Protein AF-A0A6A4FLS5-F1 (afdb_monomer_lite)

Organism: NCBI:txid129364

Radius of gyration: 15.29 Å; chains: 1; bounding box: 32×37×36 Å

Foldseek 3Di:
DQVCCVVPQLRDDPVVSVVQVVVCVVVVHDDHDDPVNDQACVNLQVVCCSPQVVAAQPDDAAEDEDAPDVRNDDPVSCVSCNRSNYHYDHDPPVCVVVVDDD

Secondary structure (DSSP, 8-state):
-HHHHHHHSTT--HHHHHHHHHHHHHHT------TT-S--HHHHHHHHHHHHTT--TTSPPEEEEE-S-GGG--HHHHHHHHHTTEEEEEPPTTTHHHHS--

Structure (mmCIF, N/CA/C/O backbone):
data_AF-A0A6A4FLS5-F1
#
_entry.id   AF-A0A6A4FLS5-F1
#
loop_
_atom_site.group_PDB
_atom_site.id
_atom_site.type_symbol
_atom_site.label_atom_id
_atom_site.label_alt_id
_atom_site.label_comp_id
_atom_site.label_asym_id
_atom_site.label_entity_id
_atom_site.label_seq_id
_atom_site.pdbx_PDB_ins_code
_atom_site.Cartn_x
_atom_site.Cartn_y
_atom_site.Cartn_z
_atom_site.occupancy
_atom_site.B_iso_or_equiv
_atom_site.auth_seq_id
_atom_site.auth_comp_id
_atom_site.auth_asym_id
_atom_site.auth_atom_id
_atom_site.pdbx_PDB_model_num
ATOM 1 N N . MET A 1 1 ? 18.727 9.707 -8.386 1.00 61.81 1 MET A N 1
ATOM 2 C CA . MET A 1 1 ? 17.735 9.559 -9.477 1.00 61.81 1 MET A CA 1
ATOM 3 C C . MET A 1 1 ? 16.686 8.486 -9.183 1.00 61.81 1 MET A C 1
ATOM 5 O O . MET A 1 1 ? 15.523 8.845 -9.082 1.00 61.81 1 MET A O 1
ATOM 9 N N . ALA A 1 2 ? 17.051 7.211 -8.980 1.00 67.19 2 ALA A N 1
ATOM 10 C CA . ALA A 1 2 ? 16.071 6.144 -8.707 1.00 67.19 2 ALA A CA 1
ATOM 11 C C . ALA A 1 2 ? 15.271 6.355 -7.401 1.00 67.19 2 ALA A C 1
ATOM 13 O O . ALA A 1 2 ? 14.044 6.310 -7.423 1.00 67.19 2 ALA A O 1
ATOM 14 N N . CYS A 1 3 ? 15.940 6.692 -6.290 1.00 73.50 3 CYS A N 1
ATOM 15 C CA . CYS A 1 3 ? 15.265 6.952 -5.008 1.00 73.50 3 CYS A CA 1
ATOM 16 C C . CYS A 1 3 ? 14.338 8.180 -5.046 1.00 73.50 3 CYS A C 1
ATOM 18 O O . CYS A 1 3 ? 13.294 8.190 -4.405 1.00 73.50 3 CYS A O 1
ATOM 20 N N . GLU A 1 4 ? 14.701 9.208 -5.820 1.00 79.06 4 GLU A N 1
ATOM 21 C CA . GLU A 1 4 ? 13.888 10.419 -5.989 1.00 79.06 4 GLU A CA 1
ATOM 22 C C . GLU A 1 4 ? 12.593 10.112 -6.755 1.00 79.06 4 GLU A C 1
ATOM 24 O O . GLU A 1 4 ? 11.516 10.534 -6.345 1.00 79.06 4 GLU A O 1
ATOM 29 N N . ASN A 1 5 ? 12.680 9.330 -7.836 1.00 82.69 5 ASN A N 1
ATOM 30 C CA . ASN A 1 5 ? 11.500 8.906 -8.589 1.00 82.69 5 ASN A CA 1
ATOM 31 C C . ASN A 1 5 ? 10.590 8.012 -7.745 1.00 82.69 5 ASN A C 1
ATOM 33 O O . ASN A 1 5 ? 9.380 8.214 -7.743 1.00 82.69 5 ASN A O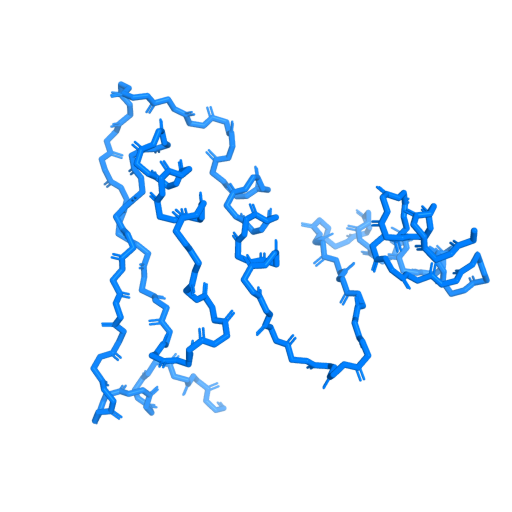 1
ATOM 37 N N . ARG A 1 6 ? 11.158 7.063 -6.989 1.00 78.12 6 ARG A N 1
ATOM 38 C CA . ARG A 1 6 ? 10.377 6.216 -6.078 1.00 78.12 6 ARG A CA 1
ATOM 39 C C . ARG A 1 6 ? 9.597 7.066 -5.073 1.00 78.12 6 ARG A C 1
ATOM 41 O O . ARG A 1 6 ? 8.399 6.880 -4.928 1.00 78.12 6 ARG A O 1
ATOM 48 N N . ARG A 1 7 ? 10.262 8.031 -4.432 1.00 80.75 7 ARG A N 1
ATOM 49 C CA . ARG A 1 7 ? 9.664 8.841 -3.363 1.00 80.75 7 ARG A CA 1
ATOM 50 C C . ARG A 1 7 ? 8.636 9.863 -3.847 1.00 80.75 7 ARG A C 1
ATOM 52 O O . ARG A 1 7 ? 7.662 10.098 -3.149 1.00 80.75 7 ARG A O 1
ATOM 59 N N . TYR A 1 8 ? 8.871 10.509 -4.988 1.00 85.88 8 TYR A N 1
ATOM 60 C CA . TYR A 1 8 ? 8.072 11.672 -5.404 1.00 85.88 8 TYR A CA 1
ATOM 61 C C . TYR A 1 8 ? 7.246 11.453 -6.668 1.00 85.88 8 TYR A C 1
ATOM 63 O O . TYR A 1 8 ? 6.469 12.327 -7.042 1.00 85.88 8 TYR A O 1
ATOM 71 N N . ARG A 1 9 ? 7.477 10.348 -7.379 1.00 91.00 9 ARG A N 1
ATOM 72 C CA . ARG A 1 9 ? 6.911 10.103 -8.713 1.00 91.00 9 ARG A CA 1
ATOM 73 C C . ARG A 1 9 ? 6.417 8.672 -8.875 1.00 91.00 9 ARG A C 1
ATOM 75 O O . ARG A 1 9 ? 6.357 8.192 -9.998 1.00 91.00 9 ARG A O 1
ATOM 82 N N . HIS A 1 10 ? 6.163 7.968 -7.772 1.00 90.25 10 HIS A N 1
ATOM 83 C CA . HIS A 1 10 ? 5.694 6.577 -7.763 1.00 90.25 10 HIS A CA 1
ATOM 84 C C . HIS A 1 10 ? 6.503 5.667 -8.708 1.00 90.25 10 HIS A C 1
ATOM 86 O O . HIS A 1 10 ? 5.962 4.865 -9.466 1.00 90.25 10 HIS A O 1
ATOM 92 N N . SER A 1 11 ? 7.827 5.856 -8.694 1.00 90.75 11 SER A N 1
ATOM 93 C CA . SER A 1 11 ? 8.822 5.188 -9.550 1.00 90.75 11 SER A CA 1
ATOM 94 C C . SER A 1 11 ? 8.799 5.544 -11.043 1.00 90.75 11 SER A C 1
ATOM 96 O O . SER A 1 11 ? 9.625 5.027 -11.795 1.00 90.75 11 SER A O 1
ATOM 98 N N . PHE A 1 12 ? 7.956 6.474 -11.486 1.00 90.56 12 PHE A N 1
ATOM 99 C CA . PHE A 1 12 ? 7.983 6.989 -12.851 1.00 90.56 12 PHE A CA 1
ATOM 100 C C . PHE A 1 12 ? 9.113 8.002 -13.073 1.00 90.56 12 PHE A C 1
ATOM 102 O O . PHE A 1 12 ? 9.508 8.783 -12.200 1.00 90.56 12 PHE A O 1
ATOM 109 N N . GLY A 1 13 ? 9.642 8.007 -14.297 1.00 91.38 13 GLY A N 1
ATOM 110 C CA . GLY A 1 13 ? 10.545 9.054 -14.765 1.00 91.38 13 GLY A CA 1
ATOM 111 C C . GLY A 1 13 ? 9.826 10.398 -14.911 1.00 91.38 13 GLY A C 1
ATOM 112 O O . GLY A 1 13 ? 8.609 10.460 -15.051 1.00 91.38 13 GLY A O 1
ATOM 113 N N . ARG A 1 14 ? 10.588 11.498 -14.931 1.00 90.81 14 ARG A N 1
ATOM 114 C CA . ARG A 1 14 ? 10.041 12.870 -14.977 1.00 90.81 14 ARG A CA 1
ATOM 115 C C . ARG A 1 14 ? 9.075 13.139 -16.135 1.00 90.81 14 ARG A C 1
ATOM 117 O O . ARG A 1 14 ? 8.153 13.924 -15.952 1.00 90.81 14 ARG A O 1
ATOM 124 N N . GLN A 1 15 ? 9.320 12.545 -17.303 1.00 90.50 15 GLN A N 1
ATOM 125 C CA . GLN A 1 15 ? 8.475 12.727 -18.487 1.00 90.50 15 GLN A CA 1
ATOM 126 C C . GLN A 1 15 ? 7.117 12.046 -18.285 1.00 90.50 15 GLN A C 1
ATOM 128 O O . GLN A 1 15 ? 6.102 12.731 -18.248 1.00 90.50 15 GLN A O 1
ATOM 133 N N . VAL A 1 16 ? 7.129 10.735 -18.028 1.00 92.69 16 VAL A N 1
ATOM 134 C CA . VAL A 1 16 ? 5.920 9.919 -17.813 1.00 92.69 16 VAL A CA 1
ATOM 135 C C . VAL A 1 16 ? 5.119 10.385 -16.592 1.00 92.69 16 VAL A C 1
ATOM 137 O O . VAL A 1 16 ? 3.894 10.366 -16.606 1.00 92.69 16 VAL A O 1
ATOM 140 N N . TRP A 1 17 ? 5.795 10.871 -15.545 1.00 94.50 17 TRP A N 1
ATOM 141 C CA . TRP A 1 17 ? 5.135 11.335 -14.324 1.00 94.50 17 TRP A CA 1
ATOM 142 C C . TRP A 1 17 ? 4.114 12.453 -14.559 1.00 94.50 17 TRP A C 1
ATOM 144 O O . TRP A 1 17 ? 3.132 12.513 -13.833 1.00 94.50 17 TRP A O 1
ATOM 154 N N . ARG A 1 18 ? 4.318 13.333 -15.550 1.00 93.62 18 ARG A N 1
ATOM 155 C CA . ARG A 1 18 ? 3.365 14.423 -15.826 1.00 93.62 18 ARG A CA 1
ATOM 156 C C . ARG A 1 18 ? 1.998 13.868 -16.219 1.00 93.62 18 ARG A C 1
ATOM 158 O O . ARG A 1 18 ? 1.001 14.222 -15.608 1.00 93.62 18 ARG A O 1
ATOM 165 N N . GLU A 1 19 ? 1.989 12.935 -17.161 1.00 94.88 19 GLU A N 1
ATOM 166 C CA . GLU A 1 19 ? 0.767 12.292 -17.648 1.00 94.88 19 GLU A CA 1
ATOM 167 C C . GLU A 1 19 ? 0.120 11.427 -16.563 1.00 94.88 19 GLU A C 1
ATOM 169 O O . GLU A 1 19 ? -1.084 11.504 -16.336 1.00 94.88 19 GLU A O 1
ATOM 174 N N . VAL A 1 20 ? 0.925 10.641 -15.837 1.00 94.62 20 VAL A N 1
ATOM 175 C CA . VAL A 1 20 ? 0.426 9.803 -14.736 1.00 94.62 20 VAL A CA 1
ATOM 176 C C . VAL A 1 20 ? -0.203 10.654 -13.638 1.00 94.62 20 VAL A C 1
ATOM 178 O O . VAL A 1 20 ? -1.273 10.314 -13.140 1.00 94.62 20 VAL A O 1
ATOM 181 N N . LYS A 1 21 ? 0.432 11.770 -13.271 1.00 94.88 21 LYS A N 1
ATOM 182 C CA . LYS A 1 21 ? -0.088 12.677 -12.251 1.00 94.88 21 LYS A CA 1
ATOM 183 C C . LYS A 1 21 ? -1.449 13.246 -12.661 1.00 94.88 21 LYS A C 1
ATOM 185 O O . LYS A 1 21 ? -2.376 13.191 -11.856 1.00 94.88 21 LYS A O 1
ATOM 190 N N . ASP A 1 22 ? -1.581 13.714 -13.900 1.00 95.44 22 ASP A N 1
ATOM 191 C CA . ASP A 1 22 ? -2.845 14.252 -14.414 1.00 95.44 22 ASP A CA 1
ATOM 192 C C . ASP A 1 22 ? -3.957 13.185 -14.398 1.00 95.44 22 ASP A C 1
ATOM 194 O O . ASP A 1 22 ? -5.099 13.473 -14.038 1.00 95.44 22 ASP A O 1
ATOM 198 N N . LEU A 1 23 ? -3.633 11.928 -14.729 1.00 95.81 23 LEU A N 1
ATOM 199 C CA . LEU A 1 23 ? -4.576 10.807 -14.645 1.00 95.81 23 LEU A CA 1
ATOM 200 C C . LEU A 1 23 ? -5.006 10.520 -13.201 1.00 95.81 23 LEU A C 1
ATOM 202 O O . LEU A 1 23 ? -6.198 10.371 -12.938 1.00 95.81 23 LEU A O 1
ATOM 206 N N . GLN A 1 24 ? -4.059 10.467 -12.264 1.00 95.12 24 GLN A N 1
ATOM 207 C CA . GLN A 1 24 ? -4.360 10.249 -10.847 1.00 95.12 24 GLN A CA 1
ATOM 208 C C . GLN A 1 24 ? -5.319 11.312 -10.301 1.00 95.12 24 GLN A C 1
ATOM 210 O O . GLN A 1 24 ? -6.317 10.971 -9.669 1.00 95.12 24 GLN A O 1
ATOM 215 N N . GLU A 1 25 ? -5.045 12.590 -10.577 1.00 94.19 25 GLU A N 1
ATOM 216 C CA . GLU A 1 25 ? -5.886 13.708 -10.134 1.00 94.19 25 GLU A CA 1
ATOM 217 C C . GLU A 1 25 ? -7.274 13.656 -10.779 1.00 94.19 25 GLU A C 1
ATOM 219 O O . GLU A 1 25 ? -8.283 13.834 -10.099 1.00 94.19 25 GLU A O 1
ATOM 224 N N . ARG A 1 26 ? -7.339 13.348 -12.080 1.00 96.00 26 ARG A N 1
ATOM 225 C CA . ARG A 1 26 ? -8.600 13.259 -12.821 1.00 96.00 26 ARG A CA 1
ATOM 226 C C . ARG A 1 26 ? -9.515 12.139 -12.324 1.00 96.00 26 ARG A C 1
ATOM 228 O O . ARG A 1 26 ? -10.731 12.316 -12.331 1.00 96.00 26 ARG A O 1
ATOM 235 N N . PHE A 1 27 ? -8.952 10.990 -11.958 1.00 93.00 27 PHE A N 1
ATOM 236 C CA . PHE A 1 27 ? -9.723 9.794 -11.603 1.00 93.00 27 PHE A CA 1
ATOM 237 C C . PHE A 1 27 ? -9.778 9.511 -10.098 1.00 93.00 27 PHE A C 1
ATOM 239 O O . PHE A 1 27 ? -10.443 8.561 -9.693 1.00 93.00 27 PHE A O 1
ATOM 246 N N . GLY A 1 28 ? -9.105 10.311 -9.265 1.00 89.12 28 GLY A N 1
ATOM 247 C CA . GLY A 1 28 ? -9.035 10.071 -7.821 1.00 89.12 28 GLY A CA 1
ATOM 248 C C . GLY A 1 28 ? -8.351 8.745 -7.479 1.00 89.12 28 GLY A C 1
ATOM 249 O O . GLY A 1 28 ? -8.751 8.068 -6.535 1.00 89.12 28 GLY A O 1
ATOM 250 N N . ALA A 1 29 ? -7.349 8.358 -8.267 1.00 89.31 29 ALA A N 1
ATOM 251 C CA . ALA A 1 29 ? -6.637 7.090 -8.139 1.00 89.31 29 ALA A CA 1
ATOM 252 C C . ALA A 1 29 ? -5.149 7.316 -7.853 1.00 89.31 29 ALA A C 1
ATOM 254 O O . ALA A 1 29 ? -4.609 8.386 -8.130 1.00 89.31 29 ALA A O 1
ATOM 255 N N . GLN A 1 30 ? -4.467 6.284 -7.355 1.00 91.56 30 GLN A N 1
ATOM 256 C CA . GLN A 1 30 ? -3.008 6.243 -7.320 1.00 91.56 30 GLN A CA 1
ATOM 257 C C . GLN A 1 30 ? -2.484 5.163 -8.265 1.00 91.56 30 GLN A C 1
ATOM 259 O O . GLN A 1 30 ? -2.968 4.036 -8.287 1.00 91.56 30 GLN A O 1
ATOM 264 N N . ILE A 1 31 ? -1.488 5.533 -9.060 1.00 91.69 31 ILE A N 1
ATOM 265 C CA . ILE A 1 31 ? -0.834 4.715 -10.068 1.00 91.69 31 ILE A CA 1
ATOM 266 C C . ILE A 1 31 ? 0.635 4.634 -9.673 1.00 91.69 31 ILE A C 1
ATOM 268 O O . ILE A 1 31 ? 1.316 5.653 -9.530 1.00 91.69 31 ILE A O 1
ATOM 272 N N . TYR A 1 32 ? 1.127 3.410 -9.533 1.00 90.69 32 TYR A N 1
ATOM 273 C CA . TYR A 1 32 ? 2.516 3.140 -9.206 1.00 90.69 32 TYR A CA 1
ATOM 274 C C . TYR A 1 32 ? 3.178 2.327 -10.309 1.00 90.69 32 TYR A C 1
ATOM 276 O O . TYR A 1 32 ? 2.590 1.401 -10.862 1.00 90.69 32 TYR A O 1
ATOM 284 N N . GLY A 1 33 ? 4.419 2.686 -10.625 1.00 88.31 33 GLY A N 1
ATOM 285 C CA . GLY A 1 33 ? 5.281 1.904 -11.493 1.00 88.31 33 GLY A CA 1
ATOM 286 C C . GLY A 1 33 ? 6.223 1.029 -10.674 1.00 88.31 33 GLY A C 1
ATOM 287 O O . GLY A 1 33 ? 6.699 1.416 -9.605 1.00 88.31 33 GLY A O 1
ATOM 288 N N . ASN A 1 34 ? 6.570 -0.134 -11.206 1.00 82.50 34 ASN A N 1
ATOM 289 C CA . ASN A 1 34 ? 7.756 -0.872 -10.791 1.00 82.50 34 ASN A CA 1
ATOM 290 C C . ASN A 1 34 ? 8.304 -1.685 -11.970 1.00 82.50 34 ASN A C 1
ATOM 292 O O . ASN A 1 34 ? 7.658 -1.828 -13.005 1.00 82.50 34 ASN A O 1
ATOM 296 N N . SER A 1 35 ? 9.535 -2.175 -11.836 1.00 78.38 35 SER A N 1
ATOM 297 C CA . SER A 1 35 ? 10.227 -2.893 -12.913 1.00 78.38 35 SER A CA 1
ATOM 298 C C . SER A 1 35 ? 9.627 -4.263 -13.223 1.00 78.38 35 SER A C 1
ATOM 300 O O . SER A 1 35 ? 9.902 -4.809 -14.285 1.00 78.38 35 SER A O 1
ATOM 302 N N . SER A 1 36 ? 8.859 -4.835 -12.296 1.00 76.12 36 SER A N 1
ATOM 303 C CA . SER A 1 36 ? 8.225 -6.142 -12.452 1.00 76.12 36 SER A CA 1
ATOM 304 C C . SER A 1 36 ? 6.823 -6.047 -13.066 1.00 76.12 36 SER A C 1
ATOM 306 O O . SER A 1 36 ? 6.328 -7.053 -13.553 1.00 76.12 36 SER A O 1
ATOM 308 N N . ALA A 1 37 ? 6.203 -4.862 -13.067 1.00 79.50 37 ALA A N 1
ATOM 309 C CA . ALA A 1 37 ? 4.780 -4.643 -13.341 1.00 79.50 37 ALA A CA 1
ATOM 310 C C . ALA A 1 37 ? 3.834 -5.484 -12.453 1.00 79.50 37 ALA A C 1
ATOM 312 O O . ALA A 1 37 ? 2.675 -5.692 -12.803 1.00 79.50 37 ALA A O 1
ATOM 313 N N . TRP A 1 38 ? 4.319 -5.950 -11.297 1.00 81.44 38 TRP A N 1
ATOM 314 C CA . TRP A 1 38 ? 3.571 -6.777 -10.344 1.00 81.44 38 TRP A CA 1
ATOM 315 C C . TRP A 1 38 ? 3.330 -6.023 -9.049 1.00 81.44 38 TRP A C 1
ATOM 317 O O . TRP A 1 38 ? 4.183 -5.256 -8.615 1.00 81.44 38 TRP A O 1
ATOM 327 N N . TRP A 1 39 ? 2.214 -6.277 -8.379 1.00 82.94 39 TRP A N 1
ATOM 328 C CA . TRP A 1 39 ? 1.998 -5.736 -7.044 1.00 82.94 39 TRP A CA 1
ATOM 329 C C . TRP A 1 39 ? 3.000 -6.346 -6.049 1.00 82.94 39 TRP A C 1
ATOM 331 O O . TRP A 1 39 ? 3.142 -7.564 -5.945 1.00 82.94 39 TRP A O 1
ATOM 341 N N . ALA A 1 40 ? 3.727 -5.486 -5.335 1.00 84.75 40 ALA A N 1
ATOM 342 C CA . ALA A 1 40 ? 4.740 -5.855 -4.348 1.00 84.75 40 ALA A CA 1
ATOM 343 C C . ALA A 1 40 ? 4.369 -5.305 -2.959 1.00 84.75 40 ALA A C 1
ATOM 345 O O . ALA A 1 40 ? 3.446 -4.503 -2.829 1.00 84.75 40 ALA A O 1
ATOM 346 N N . GLY A 1 41 ? 5.064 -5.741 -1.908 1.00 83.25 41 GLY A N 1
ATOM 347 C CA . GLY A 1 41 ? 4.637 -5.490 -0.528 1.00 83.25 41 GLY A CA 1
ATOM 348 C C . GLY A 1 41 ? 4.680 -4.014 -0.139 1.00 83.25 41 GLY A C 1
ATOM 349 O O . GLY A 1 41 ? 3.861 -3.548 0.649 1.00 83.25 41 GLY A O 1
ATOM 350 N N . ASP A 1 42 ? 5.581 -3.246 -0.749 1.00 87.25 42 ASP A N 1
ATOM 351 C CA . ASP A 1 42 ? 5.619 -1.790 -0.620 1.00 87.25 42 ASP A CA 1
ATOM 352 C C . ASP A 1 42 ? 4.357 -1.127 -1.194 1.00 87.25 42 ASP A C 1
ATOM 354 O O . ASP A 1 42 ? 3.843 -0.178 -0.606 1.00 87.25 42 ASP A O 1
ATOM 358 N N . LEU A 1 43 ? 3.794 -1.667 -2.278 1.00 89.38 43 LEU A N 1
ATOM 359 C CA . LEU A 1 43 ? 2.505 -1.216 -2.807 1.00 89.38 43 LEU A CA 1
ATOM 360 C C . LEU A 1 43 ? 1.336 -1.580 -1.890 1.00 89.38 43 LEU A C 1
ATOM 362 O O . LEU A 1 43 ? 0.383 -0.810 -1.811 1.00 89.38 43 LEU A O 1
ATOM 366 N N . THR A 1 44 ? 1.418 -2.679 -1.134 1.00 91.75 44 THR A N 1
ATOM 367 C CA . THR A 1 44 ?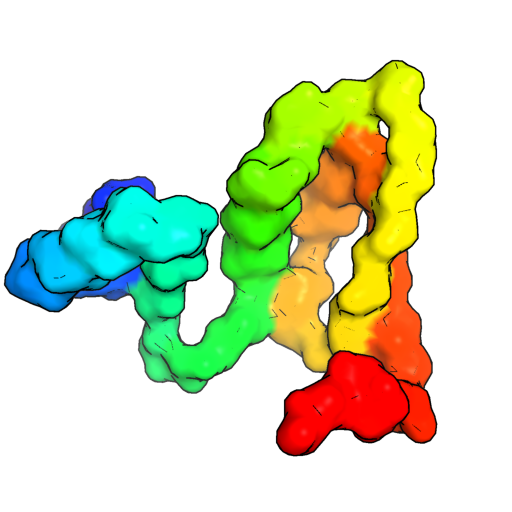 0.425 -2.980 -0.087 1.00 91.75 44 THR A CA 1
ATOM 368 C C . THR A 1 44 ? 0.425 -1.899 0.998 1.00 91.75 44 THR A C 1
ATOM 370 O O . THR A 1 44 ? -0.641 -1.453 1.420 1.00 91.75 44 THR A O 1
ATOM 373 N N . LEU A 1 45 ? 1.599 -1.417 1.421 1.00 93.00 45 LEU A N 1
ATOM 374 C CA . LEU A 1 45 ? 1.694 -0.300 2.370 1.00 93.00 45 LEU A CA 1
ATOM 375 C C . LEU A 1 45 ? 1.082 0.986 1.812 1.00 93.00 45 LEU A C 1
ATOM 377 O O . LEU A 1 45 ? 0.308 1.643 2.507 1.00 93.00 45 LEU A O 1
ATOM 381 N N . GLU A 1 46 ? 1.415 1.347 0.575 1.00 92.44 46 GLU A N 1
ATOM 382 C CA . GLU A 1 46 ? 0.871 2.546 -0.069 1.00 92.44 46 GLU A CA 1
ATOM 383 C C . GLU A 1 46 ? -0.652 2.456 -0.238 1.00 92.44 46 GLU A C 1
ATOM 385 O O . GLU A 1 46 ? -1.366 3.405 0.090 1.00 92.44 46 GLU A O 1
ATOM 390 N N . PHE A 1 47 ? -1.170 1.285 -0.618 1.00 92.69 47 PHE A N 1
ATOM 391 C CA . PHE A 1 47 ? -2.606 1.018 -0.672 1.00 92.69 47 PHE A CA 1
ATOM 392 C C . PHE A 1 47 ? -3.281 1.228 0.689 1.00 92.69 47 PHE A C 1
ATOM 394 O O . PHE A 1 47 ? -4.301 1.917 0.780 1.00 92.69 47 PHE A O 1
ATOM 401 N N . LEU A 1 48 ? -2.692 0.688 1.763 1.00 94.94 48 LEU A N 1
ATOM 402 C CA . LEU A 1 48 ? -3.199 0.878 3.122 1.00 94.94 48 LEU A CA 1
ATOM 403 C C . LEU A 1 48 ? -3.198 2.354 3.529 1.00 94.94 48 LEU A C 1
ATOM 405 O O . LEU A 1 48 ? -4.187 2.839 4.077 1.00 94.94 48 LEU A O 1
ATOM 409 N N . A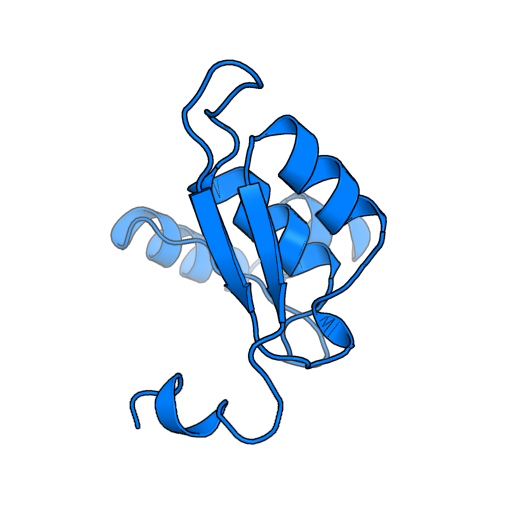RG A 1 49 ? -2.124 3.094 3.229 1.00 95.00 49 ARG A N 1
ATOM 410 C CA . ARG A 1 49 ? -2.037 4.535 3.517 1.00 95.00 49 ARG A CA 1
ATOM 411 C C . ARG A 1 49 ? -3.115 5.316 2.783 1.00 95.00 49 ARG A C 1
ATOM 413 O O . ARG A 1 49 ? -3.775 6.152 3.394 1.00 95.00 49 ARG A O 1
ATOM 420 N N . PHE A 1 50 ? -3.300 5.040 1.497 1.00 92.75 50 PHE A N 1
ATOM 421 C CA . PHE A 1 50 ? -4.232 5.783 0.663 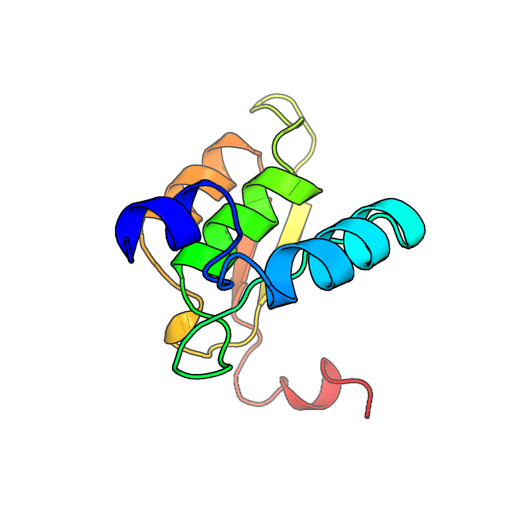1.00 92.75 50 PHE A CA 1
ATOM 422 C C . PHE A 1 50 ? -5.691 5.535 1.056 1.00 92.75 50 PHE A C 1
ATOM 424 O O . PHE A 1 50 ? -6.442 6.487 1.258 1.00 92.75 50 PHE A O 1
ATOM 431 N N . HIS A 1 51 ? -6.092 4.273 1.222 1.00 93.44 51 HIS A N 1
ATOM 432 C CA . HIS A 1 51 ? -7.493 3.934 1.484 1.00 93.44 51 HIS A CA 1
ATOM 433 C C . HIS A 1 51 ? -7.873 3.982 2.963 1.00 93.44 51 HIS A C 1
ATOM 435 O O . HIS A 1 51 ? -9.011 4.310 3.292 1.00 93.44 51 HIS A O 1
ATOM 441 N N . PHE A 1 52 ? -6.939 3.668 3.859 1.00 96.06 52 PHE A N 1
ATOM 442 C CA . PHE A 1 52 ? -7.230 3.458 5.277 1.00 96.06 52 PHE A CA 1
ATOM 443 C C . PHE A 1 52 ? -6.429 4.373 6.205 1.00 96.06 52 PHE A C 1
ATOM 445 O O . PHE A 1 52 ? -6.707 4.385 7.397 1.00 96.06 52 PHE A O 1
ATOM 452 N N . GLY A 1 53 ? -5.488 5.178 5.702 1.00 96.00 53 GLY A N 1
ATOM 453 C CA . GLY A 1 53 ? -4.591 5.991 6.536 1.00 96.00 53 GLY A CA 1
ATOM 454 C C . GLY A 1 53 ? -5.269 7.084 7.370 1.00 96.00 53 GLY A C 1
ATOM 455 O O . GLY A 1 53 ? -4.639 7.643 8.261 1.00 96.00 53 GLY A O 1
ATOM 456 N N . HIS A 1 54 ? -6.544 7.378 7.109 1.00 95.44 54 HIS A N 1
ATOM 457 C CA . HIS A 1 54 ? -7.363 8.278 7.924 1.00 95.44 54 HIS A CA 1
ATOM 458 C C . HIS A 1 54 ? -7.946 7.602 9.178 1.00 95.44 54 HIS A C 1
ATOM 460 O O . HIS A 1 54 ? -8.504 8.286 10.033 1.00 95.44 54 HIS A O 1
ATOM 466 N N . ARG A 1 55 ? -7.857 6.272 9.266 1.00 96.06 55 ARG A N 1
ATOM 467 C CA . ARG A 1 55 ? -8.424 5.469 10.350 1.00 96.06 55 ARG A CA 1
ATOM 468 C C . ARG A 1 55 ? -7.481 5.402 11.543 1.00 96.06 55 ARG A C 1
ATOM 470 O O . ARG A 1 55 ? -6.277 5.626 11.443 1.00 96.06 55 ARG A O 1
ATOM 477 N N . THR A 1 56 ? -8.052 5.047 12.678 1.00 91.19 56 THR A N 1
ATOM 478 C CA . THR A 1 56 ? -7.417 4.970 13.986 1.00 91.19 56 THR A CA 1
ATOM 479 C C . THR A 1 56 ? -7.753 3.644 14.665 1.00 91.19 56 THR A C 1
ATOM 481 O O . THR A 1 56 ? -8.596 2.864 14.216 1.00 91.19 56 THR A O 1
ATOM 484 N N . THR A 1 57 ? -7.138 3.401 15.820 1.00 88.56 57 THR A N 1
ATOM 485 C CA . THR A 1 57 ? -7.422 2.225 16.650 1.00 88.56 57 THR A CA 1
ATOM 486 C C . THR A 1 57 ? -8.815 2.230 17.284 1.00 88.56 57 THR A C 1
ATOM 488 O O . THR A 1 57 ? -9.186 1.238 17.908 1.00 88.56 57 THR A O 1
ATOM 491 N N . PHE A 1 58 ? -9.586 3.310 17.138 1.00 91.94 58 PHE A N 1
ATOM 492 C CA . PHE A 1 58 ? -10.938 3.431 17.682 1.00 91.94 58 PHE A CA 1
ATOM 493 C C . PHE A 1 58 ? -12.032 3.093 16.668 1.00 91.94 58 PHE A C 1
ATOM 495 O O . PHE A 1 58 ? -13.166 2.868 17.078 1.00 91.94 58 PHE A O 1
ATOM 502 N N . ASP A 1 59 ? -11.698 3.008 15.379 1.00 96.00 59 ASP A N 1
ATOM 503 C CA . ASP A 1 59 ? -12.664 2.681 14.331 1.00 96.00 59 ASP A CA 1
ATOM 504 C C . ASP A 1 59 ? -13.096 1.202 14.380 1.00 96.00 59 ASP A C 1
ATOM 506 O O . ASP 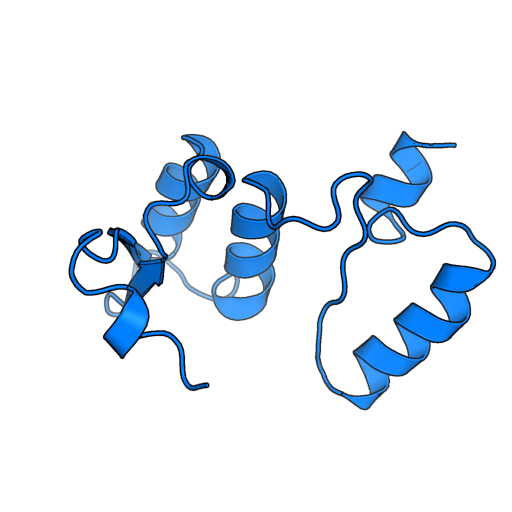A 1 59 ? -12.406 0.342 14.944 1.00 96.00 59 ASP A O 1
ATOM 510 N N . ASP A 1 60 ? -14.241 0.889 13.772 1.00 97.38 60 ASP A N 1
ATOM 511 C CA . ASP A 1 60 ? -14.730 -0.488 13.629 1.00 97.38 60 ASP A CA 1
ATOM 512 C C . ASP A 1 60 ? -13.845 -1.293 12.673 1.00 97.38 60 ASP A C 1
ATOM 514 O O . ASP A 1 60 ? -13.438 -0.758 11.643 1.00 97.38 60 ASP A O 1
ATOM 518 N N . PRO A 1 61 ? -13.551 -2.576 12.947 1.00 96.38 61 PRO A N 1
ATOM 519 C CA . PRO A 1 61 ? -12.622 -3.355 12.136 1.00 96.38 61 PRO A CA 1
ATOM 520 C C . PRO A 1 61 ? -13.111 -3.561 10.697 1.00 96.38 61 PRO A C 1
ATOM 522 O O . PRO A 1 61 ? -14.274 -3.880 10.458 1.00 96.38 61 PRO A O 1
ATOM 525 N N . VAL A 1 62 ? -12.189 -3.446 9.739 1.00 96.69 62 VAL A N 1
ATOM 526 C CA . VAL A 1 62 ? -12.421 -3.754 8.319 1.00 96.69 62 VAL A CA 1
ATOM 527 C C . VAL A 1 62 ? -11.638 -5.001 7.933 1.00 96.69 62 VAL A C 1
ATOM 529 O O . VAL A 1 62 ? -10.449 -5.093 8.220 1.00 96.69 62 VAL A O 1
ATOM 532 N N . LEU A 1 63 ? -12.285 -5.948 7.255 1.00 94.62 63 LEU A N 1
ATOM 533 C CA . LEU A 1 63 ? -11.617 -7.101 6.653 1.00 94.62 63 LEU A CA 1
ATOM 534 C C . LEU A 1 63 ? -11.174 -6.754 5.228 1.00 94.62 63 LEU A C 1
ATOM 536 O O . LEU A 1 63 ?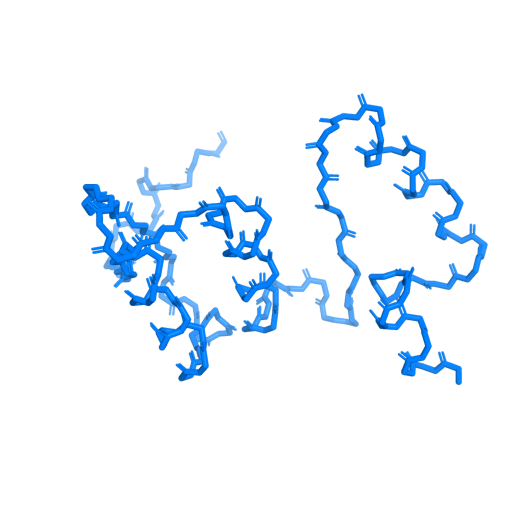 -12.008 -6.415 4.391 1.00 94.62 63 LEU A O 1
ATOM 540 N N . LEU A 1 64 ? -9.878 -6.882 4.952 1.00 92.69 64 LEU A N 1
ATOM 541 C CA . LEU A 1 64 ? -9.311 -6.789 3.611 1.00 92.69 64 LEU A CA 1
ATOM 542 C C . LEU A 1 64 ? -8.816 -8.171 3.178 1.00 92.69 64 LEU A C 1
ATOM 544 O O . LEU A 1 64 ? -7.889 -8.731 3.766 1.00 92.69 64 LEU A O 1
ATOM 548 N N . LEU A 1 65 ? -9.449 -8.706 2.136 1.00 90.00 65 LEU A N 1
ATOM 549 C CA . LEU A 1 65 ? -9.045 -9.951 1.495 1.00 90.00 65 LEU A CA 1
ATOM 550 C C . LEU A 1 65 ? -8.067 -9.643 0.361 1.00 90.00 65 LEU A C 1
ATOM 552 O O . LEU A 1 65 ? -8.417 -8.930 -0.577 1.00 90.00 65 LEU A O 1
ATOM 556 N N . LEU A 1 66 ? -6.857 -10.188 0.450 1.00 87.81 66 LEU A N 1
ATOM 557 C CA . LEU A 1 66 ? -5.838 -10.119 -0.600 1.00 87.81 66 LEU A CA 1
ATOM 558 C C . LEU A 1 66 ? -5.537 -11.534 -1.075 1.00 87.81 66 LEU A C 1
ATOM 560 O O . LEU A 1 66 ? -5.630 -12.479 -0.292 1.00 87.81 66 LEU A O 1
ATOM 564 N N . ASP A 1 67 ? -5.187 -11.711 -2.346 1.00 84.38 67 ASP A N 1
ATOM 565 C CA . ASP A 1 67 ? -4.761 -13.032 -2.803 1.00 84.38 67 ASP A CA 1
ATOM 566 C C . ASP A 1 67 ? -3.493 -13.512 -2.058 1.00 84.38 67 ASP A C 1
ATOM 568 O O . ASP A 1 67 ? -2.771 -12.746 -1.407 1.00 84.38 67 ASP A O 1
ATOM 572 N N . ASP A 1 68 ? -3.236 -14.818 -2.125 1.00 82.25 68 ASP A N 1
ATOM 573 C CA . ASP A 1 68 ? -2.087 -15.445 -1.466 1.00 82.25 68 ASP A CA 1
ATOM 574 C C . ASP A 1 68 ? -0.772 -15.277 -2.256 1.00 82.25 68 ASP A C 1
ATOM 576 O O . ASP A 1 68 ? 0.177 -16.044 -2.089 1.00 82.25 68 ASP A O 1
ATOM 580 N N . PHE A 1 69 ? -0.677 -14.286 -3.150 1.00 78.44 69 PHE A N 1
ATOM 581 C CA . PHE A 1 69 ? 0.581 -14.000 -3.820 1.00 78.44 69 PHE A CA 1
ATOM 582 C C . PHE A 1 69 ? 1.585 -13.444 -2.811 1.00 78.44 69 PHE A C 1
ATOM 584 O O . PHE A 1 69 ? 1.384 -12.384 -2.217 1.00 78.44 69 PHE A O 1
ATOM 591 N N . SER A 1 70 ? 2.708 -14.144 -2.632 1.00 70.00 70 SER A N 1
ATOM 592 C CA . SER A 1 70 ? 3.711 -13.824 -1.606 1.00 70.00 70 SER A CA 1
ATOM 593 C C . SER A 1 70 ? 4.246 -12.396 -1.698 1.00 70.00 70 SER A C 1
ATOM 595 O O . SER A 1 70 ? 4.652 -11.834 -0.689 1.00 70.00 70 SER A O 1
ATOM 597 N N . GLY A 1 71 ? 4.229 -11.795 -2.892 1.00 76.75 71 GLY A N 1
ATOM 598 C CA . GLY A 1 71 ? 4.647 -10.414 -3.097 1.00 76.75 71 GLY A CA 1
ATOM 599 C C . GLY A 1 71 ? 3.810 -9.395 -2.326 1.00 76.75 71 GLY A C 1
ATOM 600 O O . GLY A 1 71 ? 4.327 -8.326 -2.044 1.00 76.75 71 GLY A O 1
ATOM 601 N N . HIS A 1 72 ? 2.569 -9.705 -1.947 1.00 76.69 72 HIS A N 1
ATOM 602 C CA . HIS A 1 72 ? 1.686 -8.775 -1.234 1.00 76.69 72 HIS A CA 1
ATOM 603 C C . HIS A 1 72 ? 1.975 -8.676 0.267 1.00 76.69 72 HIS A C 1
ATOM 605 O O . HIS A 1 72 ? 1.598 -7.684 0.894 1.00 76.69 72 HIS A O 1
ATOM 611 N N . TRP A 1 73 ? 2.629 -9.691 0.834 1.00 85.69 73 TRP A N 1
ATOM 612 C CA . TRP A 1 73 ? 2.724 -9.911 2.274 1.00 85.69 73 TRP A CA 1
ATOM 613 C C . TRP A 1 73 ? 4.125 -9.553 2.772 1.00 85.69 73 TRP A C 1
ATOM 615 O O . TRP A 1 73 ? 5.094 -10.252 2.482 1.00 85.69 73 TRP A O 1
ATOM 625 N N . ILE A 1 74 ? 4.222 -8.449 3.513 1.00 91.06 74 ILE A N 1
ATOM 626 C CA . ILE A 1 74 ? 5.422 -8.045 4.256 1.00 91.06 74 ILE A CA 1
ATOM 627 C C . ILE A 1 74 ? 5.026 -7.687 5.689 1.00 91.06 74 ILE A C 1
ATOM 629 O O . ILE A 1 74 ? 3.936 -7.149 5.903 1.00 91.06 74 ILE A O 1
ATOM 633 N N . ASP A 1 75 ? 5.920 -7.939 6.644 1.00 92.88 75 ASP A N 1
ATOM 634 C CA . ASP A 1 75 ? 5.657 -7.734 8.075 1.00 92.88 75 ASP A CA 1
ATOM 635 C C . ASP A 1 75 ? 5.206 -6.294 8.373 1.00 92.88 75 ASP A C 1
ATOM 637 O O . ASP A 1 75 ? 4.187 -6.085 9.035 1.00 92.88 75 ASP A O 1
ATOM 641 N N . GLU A 1 76 ? 5.870 -5.290 7.782 1.00 94.62 76 GLU A N 1
ATOM 642 C CA . GLU A 1 76 ? 5.471 -3.885 7.932 1.00 94.62 76 GLU A CA 1
ATOM 643 C C . GLU A 1 76 ? 4.022 -3.606 7.497 1.00 94.62 76 GLU A C 1
ATOM 645 O O . GLU A 1 76 ? 3.352 -2.763 8.098 1.00 94.62 76 GLU A O 1
ATOM 650 N N . ALA A 1 77 ? 3.525 -4.265 6.445 1.00 92.69 77 ALA A N 1
ATOM 651 C CA . ALA A 1 77 ? 2.164 -4.041 5.960 1.00 92.69 77 ALA A CA 1
ATOM 652 C C . ALA A 1 77 ? 1.132 -4.599 6.942 1.00 92.69 77 ALA A C 1
ATOM 654 O O . ALA A 1 77 ? 0.123 -3.944 7.213 1.00 92.69 77 ALA A O 1
ATOM 655 N N . GLU A 1 78 ? 1.400 -5.772 7.517 1.00 92.75 78 GLU A N 1
ATOM 656 C CA . GLU A 1 78 ? 0.540 -6.363 8.540 1.00 92.75 78 GLU A CA 1
ATOM 657 C C . GLU A 1 78 ? 0.517 -5.523 9.815 1.00 92.75 78 GLU A C 1
ATOM 659 O O . GLU A 1 78 ? -0.552 -5.262 10.372 1.00 92.75 78 GLU A O 1
ATOM 664 N N . GLU A 1 79 ? 1.683 -5.070 10.273 1.00 94.94 79 GLU A N 1
ATOM 665 C CA . GLU A 1 79 ? 1.783 -4.201 11.442 1.00 94.94 79 GLU A CA 1
ATOM 666 C C . GLU A 1 79 ? 1.044 -2.884 11.218 1.00 94.94 79 GLU A C 1
ATOM 668 O O . GLU A 1 79 ? 0.247 -2.468 12.065 1.00 94.94 79 GLU A O 1
ATOM 673 N N . TYR A 1 80 ? 1.234 -2.258 10.055 1.00 95.44 80 TYR A N 1
ATOM 674 C CA . TYR A 1 80 ? 0.553 -1.015 9.731 1.00 95.44 80 TYR A CA 1
ATOM 675 C C . TYR A 1 80 ? -0.967 -1.201 9.650 1.00 95.44 80 TYR A C 1
ATOM 677 O O . TYR A 1 80 ? -1.705 -0.415 10.246 1.00 95.44 80 TYR A O 1
ATOM 685 N N . ALA A 1 81 ? -1.453 -2.276 9.024 1.00 95.12 81 ALA A N 1
ATOM 686 C CA . ALA A 1 81 ? -2.880 -2.589 8.966 1.00 95.12 81 ALA A CA 1
ATOM 687 C C . ALA A 1 81 ? -3.519 -2.709 10.363 1.00 95.12 81 ALA A C 1
ATOM 689 O O . ALA A 1 81 ? -4.609 -2.173 10.591 1.00 95.12 81 ALA A O 1
ATOM 690 N N . ARG A 1 82 ? -2.817 -3.310 11.339 1.00 94.56 82 ARG A N 1
ATOM 691 C CA . ARG A 1 82 ? -3.298 -3.403 12.732 1.00 94.56 82 ARG A CA 1
ATOM 692 C C . ARG A 1 82 ? -3.528 -2.024 13.355 1.00 94.56 82 ARG A C 1
ATOM 694 O O . ARG A 1 82 ? -4.524 -1.841 14.055 1.00 94.56 82 ARG A O 1
ATOM 701 N N . THR A 1 83 ? -2.662 -1.044 13.073 1.00 95.94 83 THR A N 1
ATOM 702 C CA . THR A 1 83 ? -2.826 0.338 13.579 1.00 95.94 83 THR A CA 1
ATOM 703 C C . THR A 1 83 ? -4.075 1.037 13.035 1.00 95.94 83 THR A C 1
ATOM 705 O O . THR A 1 83 ? -4.632 1.904 13.704 1.00 95.94 83 THR A O 1
ATOM 708 N N . LEU A 1 84 ? -4.550 0.611 11.861 1.00 96.88 84 LEU A N 1
ATOM 709 C CA . LEU A 1 84 ? -5.709 1.166 11.152 1.00 96.88 84 LEU A CA 1
ATOM 710 C C . LEU A 1 84 ? -7.007 0.376 11.403 1.00 96.88 84 LEU A C 1
ATOM 712 O O . LEU A 1 84 ? -8.038 0.642 10.772 1.00 96.88 84 LEU A O 1
ATOM 716 N N . ARG A 1 85 ? -6.946 -0.651 12.266 1.00 96.81 85 ARG A N 1
ATOM 717 C CA . ARG A 1 85 ? -7.996 -1.670 12.427 1.00 96.81 85 ARG A CA 1
ATOM 718 C C . ARG A 1 85 ? -8.449 -2.277 11.102 1.00 96.81 85 ARG A C 1
ATOM 720 O O . ARG A 1 85 ? -9.641 -2.443 10.842 1.00 96.81 85 ARG A O 1
ATOM 727 N N . VAL A 1 86 ? -7.471 -2.627 10.278 1.00 96.50 86 VAL A N 1
ATOM 728 C CA . VAL A 1 86 ? -7.662 -3.433 9.078 1.00 96.50 86 VAL A CA 1
ATOM 729 C C . VAL A 1 86 ? -7.112 -4.830 9.353 1.00 96.50 86 VAL A C 1
ATOM 731 O O . VAL A 1 86 ? -5.951 -4.999 9.718 1.00 96.50 86 VAL A O 1
ATOM 734 N N . VAL A 1 87 ? -7.962 -5.839 9.201 1.00 94.62 87 VAL A N 1
ATOM 735 C CA . VAL A 1 87 ? -7.592 -7.251 9.277 1.00 94.62 87 VAL A CA 1
ATOM 736 C C . VAL A 1 87 ? -7.238 -7.703 7.869 1.00 94.62 87 VAL A C 1
ATOM 738 O O . VAL A 1 87 ? -8.110 -7.748 7.004 1.00 94.62 87 VAL A O 1
ATOM 741 N N . LEU A 1 88 ? -5.967 -8.028 7.635 1.00 92.50 88 LEU A N 1
ATOM 742 C CA . LEU A 1 88 ? -5.527 -8.632 6.379 1.00 92.50 88 LEU A CA 1
ATOM 743 C C . LEU A 1 88 ? -5.758 -10.140 6.433 1.00 92.50 88 LEU A C 1
ATOM 745 O O . LEU A 1 88 ? -5.372 -10.796 7.401 1.00 92.50 88 LEU A O 1
ATOM 749 N N . MET A 1 89 ? -6.370 -10.697 5.393 1.00 91.50 89 MET A N 1
ATOM 750 C CA . MET A 1 89 ? -6.553 -12.139 5.265 1.00 91.50 89 MET A CA 1
ATOM 751 C C . MET A 1 89 ? -6.306 -12.591 3.828 1.00 91.50 89 MET A C 1
ATOM 753 O O . MET A 1 89 ? -6.724 -11.945 2.869 1.00 91.50 89 MET A O 1
ATOM 757 N N . LYS A 1 90 ? -5.612 -13.722 3.700 1.00 89.50 90 LYS A N 1
ATOM 758 C CA . LYS A 1 90 ? -5.349 -14.382 2.424 1.00 89.50 90 LYS A CA 1
ATOM 759 C C . LYS A 1 90 ? -6.627 -15.005 1.886 1.00 89.50 90 LYS A C 1
ATOM 761 O O . LYS A 1 90 ? -7.293 -15.758 2.599 1.00 89.50 90 LYS A O 1
ATOM 766 N N . VAL A 1 91 ? -6.942 -14.747 0.622 1.00 86.31 91 VAL A N 1
ATOM 767 C CA . VAL A 1 91 ? -7.931 -15.538 -0.108 1.00 86.31 91 VAL A CA 1
ATOM 768 C C . VAL A 1 91 ? -7.366 -16.952 -0.246 1.00 86.31 91 VAL A C 1
ATOM 770 O O . VAL A 1 91 ? -6.255 -17.104 -0.759 1.00 86.31 91 VAL A O 1
ATOM 773 N N . PRO A 1 92 ? -8.096 -17.995 0.188 1.00 82.31 92 PRO A N 1
ATOM 774 C CA . PRO A 1 92 ? -7.639 -19.366 0.028 1.00 82.31 92 PRO A CA 1
ATOM 775 C C . PRO A 1 92 ? -7.296 -19.664 -1.444 1.00 82.31 92 PRO A C 1
ATOM 777 O O . PRO A 1 92 ? -8.109 -19.337 -2.313 1.00 82.31 92 PRO A O 1
ATOM 780 N N . PRO A 1 93 ? -6.165 -20.331 -1.750 1.00 73.81 93 PRO A N 1
ATOM 781 C CA . PRO A 1 93 ? -5.701 -20.542 -3.129 1.00 73.81 93 PRO A CA 1
ATOM 782 C C . PRO A 1 93 ? -6.718 -21.223 -4.061 1.00 73.81 93 PRO A C 1
ATOM 784 O O . PRO A 1 93 ? -6.710 -21.009 -5.268 1.00 73.81 93 PRO A O 1
ATOM 787 N N . GLY A 1 94 ? -7.630 -22.031 -3.509 1.00 75.50 94 GLY A N 1
ATOM 788 C CA . GLY A 1 94 ? -8.701 -22.688 -4.268 1.00 75.50 94 GLY A CA 1
ATOM 789 C C . GLY A 1 94 ? -9.910 -21.801 -4.595 1.00 75.50 94 GLY A C 1
ATOM 790 O O . GLY A 1 94 ? -10.795 -22.235 -5.329 1.00 75.50 94 GLY A O 1
ATOM 791 N N . LEU A 1 95 ? -9.971 -20.583 -4.049 1.00 75.69 95 LEU A N 1
ATOM 792 C CA . LEU A 1 95 ? -11.092 -19.647 -4.187 1.00 75.69 95 LEU A CA 1
ATOM 793 C C . LEU A 1 95 ? -10.701 -18.346 -4.899 1.00 75.69 95 LEU A C 1
ATOM 795 O O . LEU A 1 95 ? -11.565 -17.510 -5.139 1.00 75.69 95 LEU A O 1
ATOM 799 N N . THR A 1 96 ? -9.433 -18.171 -5.283 1.00 70.94 96 THR A N 1
ATOM 800 C CA . THR A 1 96 ? -8.947 -16.949 -5.947 1.00 70.94 96 THR A CA 1
ATOM 801 C C . THR A 1 96 ? -9.740 -16.612 -7.213 1.00 70.94 96 THR A C 1
ATOM 803 O O . THR A 1 96 ? -10.039 -15.446 -7.455 1.00 70.94 96 THR A O 1
ATOM 806 N N . TRP A 1 97 ? -10.166 -17.625 -7.973 1.00 68.31 97 TRP A N 1
ATOM 807 C CA . TRP A 1 97 ? -10.968 -17.459 -9.191 1.00 68.31 97 TRP A CA 1
ATOM 808 C C . TRP A 1 97 ? -12.373 -16.885 -8.941 1.00 68.31 97 TRP A C 1
ATOM 810 O O . TRP A 1 97 ? -12.933 -16.266 -9.836 1.00 68.31 97 TRP A O 1
ATOM 820 N N . LEU A 1 98 ? -12.944 -17.050 -7.740 1.00 69.94 98 LEU A N 1
ATOM 821 C CA . LEU A 1 98 ? -14.222 -16.423 -7.368 1.00 69.94 98 LEU A CA 1
ATOM 822 C C . LEU A 1 98 ? -14.062 -14.929 -7.066 1.00 69.94 98 LEU A C 1
ATOM 824 O O . LEU A 1 98 ? -15.029 -14.175 -7.139 1.00 69.94 98 LEU A O 1
ATOM 828 N N . CYS A 1 99 ? -12.853 -14.512 -6.692 1.00 64.25 99 CYS A N 1
ATOM 829 C CA . CYS A 1 99 ? -12.536 -13.143 -6.293 1.00 64.25 99 CYS A CA 1
ATOM 830 C C . CYS A 1 99 ? -11.957 -12.302 -7.440 1.00 64.25 99 CYS A C 1
ATOM 832 O O . CYS A 1 99 ? -11.772 -11.099 -7.276 1.00 64.25 99 CYS A O 1
ATOM 834 N N . GLN A 1 100 ? -11.686 -12.912 -8.595 1.00 60.59 100 GLN A N 1
ATOM 835 C CA . GLN A 1 100 ? -11.284 -12.224 -9.817 1.00 60.59 100 GLN A CA 1
ATOM 836 C C . GLN A 1 100 ? -12.501 -12.158 -10.739 1.00 60.59 100 GLN A C 1
ATOM 838 O O . GLN A 1 100 ? -12.899 -13.157 -11.333 1.00 60.59 100 GLN A O 1
ATOM 843 N N . THR A 1 101 ? -13.129 -10.985 -10.829 1.00 55.84 101 THR A N 1
ATOM 844 C CA . THR A 1 101 ? -14.125 -10.750 -11.881 1.00 55.84 101 THR A CA 1
ATOM 845 C C . THR A 1 101 ? -13.371 -10.665 -13.205 1.00 55.84 101 THR A C 1
ATOM 847 O O . THR A 1 101 ? -12.560 -9.761 -13.398 1.00 55.84 101 THR A O 1
ATOM 850 N N . GLY A 1 102 ? -13.555 -11.684 -14.047 1.00 47.50 102 GLY A N 1
ATOM 851 C CA . GLY A 1 102 ? -13.056 -11.699 -15.424 1.00 47.50 102 GLY A CA 1
ATOM 852 C C . GLY A 1 102 ? -13.793 -10.715 -16.319 1.00 47.50 102 GLY A C 1
ATOM 853 O O . GLY A 1 102 ? -14.959 -10.385 -15.999 1.00 47.50 102 GLY A O 1
#

pLDDT: mean 87.07, std 10.09, range [47.5, 97.38]

Sequence (102 aa):
MACENRRYRHSFGRQVWREVKDLQERFGAQIYGNSSAWWAGDLTLEFLRFHFGHRTTFDDPVLLLLDDFSGHWIDEAEEYARTLRVVLMKVPPGLTWLCQTG